Protein AF-A0A0M9ZCU4-F1 (afdb_monomer)

Radius of gyration: 16.65 Å; Cα contacts (8 Å, |Δi|>4): 46; chains: 1; bounding box: 49×20×45 Å

Solvent-accessible surface area (backbone atoms only — not comparable to full-atom values): 4075 Å² total; per-residue (Å²): 108,74,68,56,54,51,48,42,53,51,34,50,54,49,27,70,76,40,71,86,39,63,66,46,47,51,53,37,49,52,48,35,50,54,37,9,64,76,59,76,31,98,41,55,67,59,11,49,51,56,51,49,53,52,52,48,60,72,65,47,72,79,74,78,70,81,76,81,93,129

Foldseek 3Di:
DVVLLVQLVVLVVVCVVPVVDVVSVVSNVVSLVVLCVVQVHPGSVVSNVSVVVVVVVVVDDPPPPPDDDD

Secondary structure (DSSP, 8-state):
-HHHHHHHHHHHHHHHH-TT-HHHHHHHHHHHHHHHHHHT-SSHHHHHHHHHHHHHHTTSPP--PPP---

Mean predicted aligned error: 7.11 Å

pLDDT: mean 87.53, std 12.37, range [51.0, 96.44]

Structure (mmCIF, N/CA/C/O backbone):
data_AF-A0A0M9ZCU4-F1
#
_entry.id   AF-A0A0M9ZCU4-F1
#
loop_
_atom_site.group_PDB
_atom_site.id
_atom_site.type_symbol
_atom_site.label_atom_id
_atom_site.label_alt_id
_atom_site.label_comp_id
_atom_site.label_asym_id
_atom_site.label_entity_id
_atom_site.label_seq_id
_atom_site.pdbx_PDB_ins_code
_atom_site.Cartn_x
_atom_site.Cartn_y
_atom_site.Cartn_z
_atom_site.occupancy
_atom_site.B_iso_or_equiv
_atom_site.auth_seq_id
_atom_site.auth_comp_id
_atom_site.auth_asym_id
_atom_site.auth_atom_id
_atom_site.pdbx_PDB_model_num
ATOM 1 N N . MET A 1 1 ? -9.697 4.639 1.661 1.00 84.00 1 MET A N 1
ATOM 2 C CA . MET A 1 1 ? -9.088 3.515 2.413 1.00 84.00 1 MET A CA 1
ATOM 3 C C . MET A 1 1 ? -8.980 2.214 1.612 1.00 84.00 1 MET A C 1
ATOM 5 O O . MET A 1 1 ? -7.902 1.921 1.120 1.00 84.00 1 MET A O 1
ATOM 9 N N . ARG A 1 2 ? -10.064 1.444 1.412 1.00 86.50 2 ARG A N 1
ATOM 10 C CA . ARG A 1 2 ? -10.023 0.122 0.733 1.00 86.50 2 ARG A CA 1
ATOM 11 C C . ARG A 1 2 ? -9.380 0.155 -0.662 1.00 86.50 2 ARG A C 1
ATOM 13 O O . ARG A 1 2 ? -8.611 -0.737 -0.999 1.00 86.50 2 ARG A O 1
ATOM 20 N N . GLY A 1 3 ? -9.654 1.203 -1.442 1.00 89.50 3 GLY A N 1
ATOM 21 C CA . GLY A 1 3 ? -9.033 1.403 -2.756 1.00 89.50 3 GLY A CA 1
ATOM 22 C C . GLY A 1 3 ? -7.508 1.544 -2.696 1.00 89.50 3 GLY A C 1
ATOM 23 O O . GLY A 1 3 ? -6.819 0.965 -3.525 1.00 89.50 3 GLY A O 1
ATOM 24 N N . HIS A 1 4 ? -6.973 2.224 -1.676 1.00 90.25 4 HIS A N 1
ATOM 25 C CA . HIS A 1 4 ? -5.526 2.411 -1.512 1.00 90.25 4 HIS A CA 1
ATOM 26 C C . HIS A 1 4 ? -4.832 1.100 -1.127 1.00 90.25 4 HIS A C 1
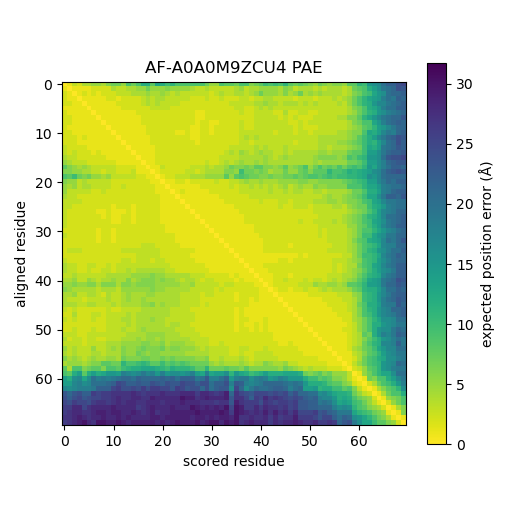ATOM 28 O O . HIS A 1 4 ? -3.784 0.784 -1.677 1.00 90.25 4 HIS A O 1
ATOM 34 N N . LEU A 1 5 ? -5.455 0.279 -0.271 1.00 90.31 5 LEU A N 1
ATOM 35 C CA . LEU A 1 5 ? -4.945 -1.062 0.042 1.00 90.31 5 LEU A CA 1
ATOM 36 C C . LEU A 1 5 ? -4.907 -1.968 -1.191 1.00 90.31 5 LEU A C 1
ATOM 38 O O . LEU A 1 5 ? -3.920 -2.661 -1.430 1.00 90.31 5 LEU A O 1
ATOM 42 N N . ASN A 1 6 ? -5.973 -1.964 -1.992 1.00 92.00 6 ASN A N 1
ATOM 43 C CA . ASN A 1 6 ? -6.025 -2.766 -3.212 1.00 92.00 6 ASN A CA 1
ATOM 44 C C . ASN A 1 6 ? -4.981 -2.305 -4.235 1.00 92.00 6 ASN A C 1
ATOM 46 O O . ASN A 1 6 ? -4.318 -3.145 -4.844 1.00 92.00 6 ASN A O 1
ATOM 50 N N . HIS A 1 7 ? -4.810 -0.990 -4.383 1.00 93.38 7 HIS A N 1
ATOM 51 C CA . HIS A 1 7 ? -3.805 -0.394 -5.254 1.00 93.38 7 HIS A CA 1
ATOM 52 C 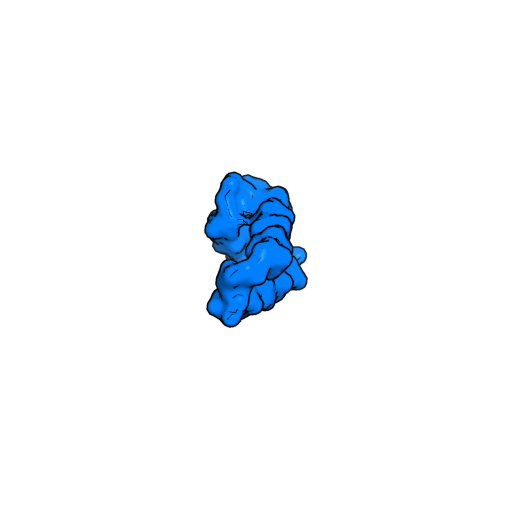C . HIS A 1 7 ? -2.381 -0.763 -4.813 1.00 93.38 7 HIS A C 1
ATOM 54 O O . HIS A 1 7 ? -1.625 -1.322 -5.606 1.00 93.38 7 HIS A O 1
ATOM 60 N N . LEU A 1 8 ? -2.055 -0.589 -3.527 1.00 92.06 8 LEU A N 1
ATOM 61 C CA . LEU A 1 8 ? -0.757 -0.962 -2.961 1.00 92.06 8 LEU A CA 1
ATOM 62 C C . LEU A 1 8 ? -0.467 -2.461 -3.134 1.00 92.06 8 LEU A C 1
ATOM 64 O O . LEU A 1 8 ? 0.629 -2.846 -3.534 1.00 92.06 8 LEU A O 1
ATOM 68 N N . ARG A 1 9 ? -1.453 -3.334 -2.881 1.00 92.50 9 ARG A N 1
ATOM 69 C CA . ARG A 1 9 ? -1.313 -4.786 -3.092 1.00 92.50 9 ARG A CA 1
ATOM 70 C C . ARG A 1 9 ? -1.087 -5.134 -4.565 1.00 92.50 9 ARG A C 1
ATOM 72 O O . ARG A 1 9 ? -0.322 -6.050 -4.853 1.00 92.50 9 ARG A O 1
ATOM 79 N N . ALA A 1 10 ? -1.745 -4.437 -5.492 1.00 95.00 10 ALA A N 1
ATOM 80 C CA . ALA A 1 10 ? -1.545 -4.640 -6.925 1.00 95.00 10 ALA A CA 1
ATOM 81 C C . ALA A 1 10 ? -0.141 -4.213 -7.369 1.00 95.00 10 ALA A C 1
ATOM 83 O O . ALA A 1 10 ? 0.514 -4.973 -8.080 1.00 95.00 10 ALA A O 1
ATOM 84 N N . LEU A 1 11 ? 0.337 -3.058 -6.898 1.00 94.56 11 LEU A N 1
ATOM 85 C CA . LEU A 1 11 ? 1.701 -2.596 -7.142 1.00 94.56 11 LEU A CA 1
ATOM 86 C C . LEU A 1 11 ? 2.726 -3.571 -6.566 1.00 94.56 11 LEU A C 1
ATOM 88 O O . LEU A 1 11 ? 3.580 -4.024 -7.312 1.00 94.56 11 LEU A O 1
ATOM 92 N N . ARG A 1 12 ? 2.566 -4.024 -5.313 1.00 93.44 12 ARG A N 1
ATOM 93 C CA . ARG A 1 12 ? 3.445 -5.047 -4.715 1.00 93.44 12 ARG A CA 1
ATOM 94 C C . ARG A 1 12 ? 3.561 -6.295 -5.582 1.00 93.44 12 ARG A C 1
ATOM 96 O O . ARG A 1 12 ? 4.666 -6.770 -5.805 1.00 93.44 12 ARG A O 1
ATOM 103 N N . ARG A 1 13 ? 2.440 -6.824 -6.086 1.00 95.31 13 ARG A N 1
ATOM 104 C CA . ARG A 1 13 ? 2.464 -8.001 -6.972 1.00 95.31 13 ARG A CA 1
ATOM 105 C C . ARG A 1 13 ? 3.212 -7.729 -8.277 1.00 95.31 13 ARG A C 1
ATOM 107 O O . ARG A 1 13 ? 3.957 -8.591 -8.720 1.00 95.31 13 ARG A O 1
ATOM 114 N N . ARG A 1 14 ? 3.032 -6.548 -8.874 1.00 95.19 14 ARG A N 1
ATOM 115 C CA . ARG A 1 14 ? 3.733 -6.152 -10.106 1.00 95.19 14 ARG A CA 1
ATOM 116 C C . ARG A 1 14 ? 5.230 -5.953 -9.869 1.00 95.19 14 ARG A C 1
ATOM 118 O O . ARG A 1 14 ? 6.019 -6.500 -10.621 1.00 95.19 14 ARG A O 1
ATOM 125 N N . THR A 1 15 ? 5.622 -5.271 -8.794 1.00 94.12 15 THR A N 1
ATOM 126 C CA . THR A 1 15 ? 7.031 -5.096 -8.408 1.00 94.12 15 THR A CA 1
ATOM 127 C C . THR A 1 15 ? 7.703 -6.428 -8.067 1.00 94.12 15 THR A C 1
ATOM 129 O O . THR A 1 15 ? 8.890 -6.582 -8.305 1.00 94.12 15 THR A O 1
ATOM 132 N N . LEU A 1 16 ? 6.972 -7.409 -7.526 1.00 93.69 1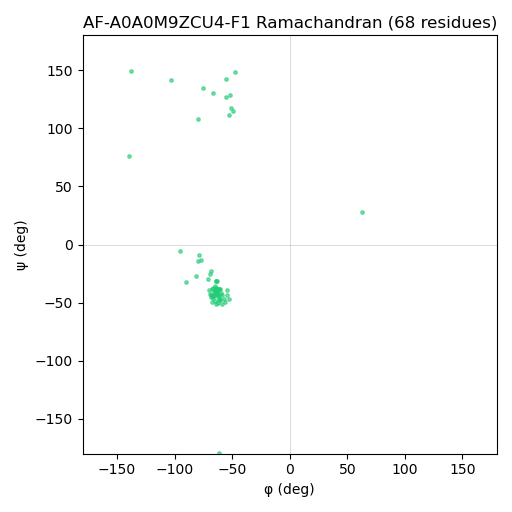6 LEU A N 1
ATOM 133 C CA . LEU A 1 16 ? 7.507 -8.761 -7.319 1.00 93.69 16 LEU A CA 1
ATOM 134 C C . LEU A 1 16 ? 7.703 -9.528 -8.636 1.00 93.69 16 LEU A C 1
ATOM 136 O O . LEU A 1 16 ? 8.585 -10.375 -8.704 1.00 93.69 16 LEU A O 1
ATOM 140 N N . ALA A 1 17 ? 6.891 -9.247 -9.660 1.00 95.12 17 ALA A N 1
ATOM 141 C CA . A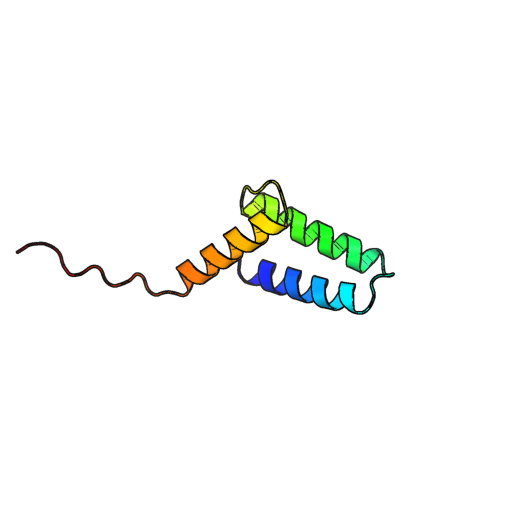LA A 1 17 ? 7.012 -9.861 -10.983 1.00 95.12 17 ALA A CA 1
ATOM 142 C C . ALA A 1 17 ? 8.083 -9.193 -11.866 1.00 95.12 17 ALA A C 1
ATOM 144 O O . ALA A 1 17 ? 8.629 -9.854 -12.740 1.00 95.12 17 ALA A O 1
ATOM 145 N N . ALA A 1 18 ? 8.368 -7.907 -11.639 1.00 92.69 18 ALA A N 1
ATOM 146 C CA . ALA A 1 18 ? 9.393 -7.128 -12.335 1.00 92.69 18 ALA A CA 1
ATOM 147 C C . ALA A 1 18 ? 10.129 -6.215 -11.331 1.00 92.69 18 ALA A C 1
ATOM 149 O O . ALA A 1 18 ? 9.832 -5.018 -11.239 1.00 92.69 18 ALA A O 1
ATOM 150 N N . PRO A 1 19 ? 11.036 -6.771 -10.507 1.00 90.25 19 PRO A N 1
ATOM 151 C CA . PRO A 1 19 ? 11.741 -6.009 -9.476 1.00 90.25 19 PRO A CA 1
ATOM 152 C C . PRO A 1 19 ? 12.730 -4.981 -10.035 1.00 90.25 19 PRO A C 1
ATOM 154 O O . PRO A 1 19 ? 13.041 -4.019 -9.330 1.00 90.25 19 PRO A O 1
ATOM 157 N N . GLU A 1 20 ? 13.197 -5.171 -11.269 1.00 93.81 20 GLU A N 1
ATOM 158 C CA . GLU A 1 20 ? 14.101 -4.282 -12.000 1.00 93.81 20 GLU A CA 1
ATOM 159 C C . GLU A 1 20 ? 13.418 -3.058 -12.624 1.00 93.81 20 GLU A C 1
ATOM 161 O O . GLU A 1 20 ? 14.117 -2.164 -13.091 1.00 93.81 20 GLU A O 1
ATOM 166 N N . ASP A 1 21 ? 12.082 -2.983 -12.622 1.00 94.62 21 ASP A N 1
ATOM 167 C CA . ASP A 1 21 ? 11.350 -1.822 -13.131 1.00 94.62 21 ASP A CA 1
ATOM 168 C C . ASP A 1 21 ? 11.338 -0.689 -12.077 1.00 94.62 21 ASP A C 1
ATOM 170 O O . ASP A 1 21 ? 10.625 -0.776 -11.061 1.00 94.62 21 ASP A O 1
ATOM 174 N N . PRO A 1 22 ? 12.092 0.409 -12.297 1.00 93.56 22 PRO A N 1
ATOM 175 C CA . PRO A 1 22 ? 12.158 1.512 -11.347 1.00 93.56 22 PRO A CA 1
ATOM 176 C C . PRO A 1 22 ? 10.841 2.297 -11.266 1.00 93.56 22 PRO A C 1
ATOM 178 O O . PRO A 1 22 ? 10.544 2.879 -10.224 1.00 93.56 22 PRO A O 1
ATOM 181 N N . GLY A 1 23 ? 10.021 2.296 -12.321 1.00 95.94 23 GLY A N 1
ATOM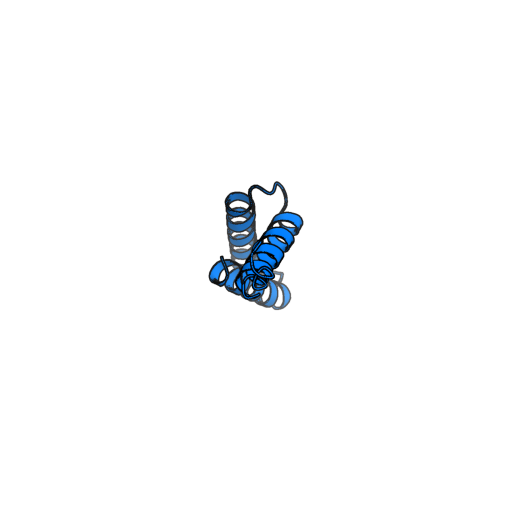 182 C CA . GLY A 1 23 ? 8.719 2.958 -12.331 1.00 95.94 23 GLY A CA 1
ATOM 183 C C . GLY A 1 23 ? 7.720 2.243 -11.425 1.00 95.94 23 GLY A C 1
ATOM 184 O O . GLY A 1 23 ? 7.026 2.882 -10.630 1.00 95.94 23 GLY A O 1
ATOM 185 N N . LEU A 1 24 ? 7.699 0.907 -11.464 1.00 94.56 24 LEU A N 1
ATOM 186 C CA . LEU A 1 24 ? 6.899 0.108 -10.531 1.00 94.56 24 LEU A CA 1
ATOM 187 C C . LEU A 1 24 ? 7.380 0.254 -9.087 1.00 94.56 24 LEU A C 1
ATOM 189 O O . LEU A 1 24 ? 6.555 0.254 -8.170 1.00 94.56 24 LEU A O 1
ATOM 193 N N . ARG A 1 25 ? 8.695 0.387 -8.873 1.00 93.62 25 ARG A N 1
ATOM 194 C CA . ARG A 1 25 ? 9.256 0.659 -7.545 1.00 93.62 25 ARG A CA 1
ATOM 195 C C . ARG A 1 25 ? 8.804 2.017 -7.011 1.00 93.62 25 ARG A C 1
ATOM 197 O O . ARG A 1 25 ? 8.261 2.067 -5.910 1.00 93.62 25 ARG A O 1
ATOM 204 N N . ALA A 1 26 ? 8.957 3.077 -7.801 1.00 95.81 26 ALA A N 1
ATOM 205 C CA . ALA A 1 26 ? 8.567 4.429 -7.412 1.00 95.81 26 ALA A CA 1
ATOM 206 C C . ALA A 1 26 ? 7.060 4.530 -7.126 1.00 95.81 26 ALA A C 1
ATOM 208 O O . ALA A 1 26 ? 6.657 5.083 -6.107 1.00 95.81 26 ALA A O 1
ATOM 209 N N . ALA A 1 27 ? 6.218 3.921 -7.968 1.00 95.56 27 AL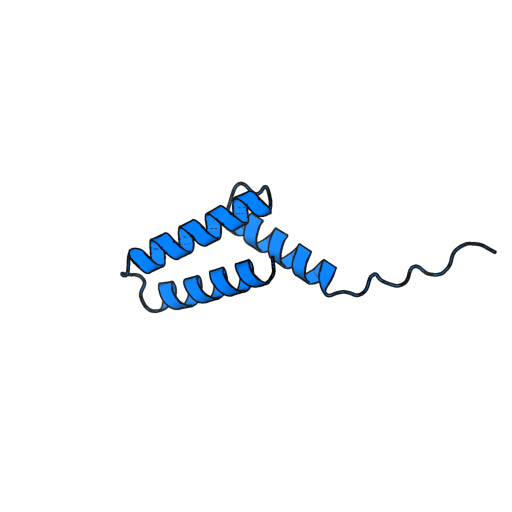A A N 1
ATOM 210 C CA . ALA A 1 27 ? 4.774 3.888 -7.742 1.00 95.56 27 ALA A CA 1
ATOM 211 C C . ALA A 1 27 ? 4.402 3.139 -6.450 1.00 95.56 27 ALA A C 1
ATOM 213 O O . ALA A 1 27 ? 3.504 3.558 -5.717 1.00 95.56 27 ALA A O 1
ATOM 214 N N . LEU A 1 28 ? 5.085 2.026 -6.151 1.00 94.56 28 LEU A N 1
ATOM 215 C CA . LEU A 1 28 ? 4.885 1.290 -4.903 1.00 94.56 28 LEU A CA 1
ATOM 216 C C . LEU A 1 28 ? 5.259 2.139 -3.678 1.00 94.56 28 LEU A C 1
ATOM 218 O O . LEU A 1 28 ? 4.533 2.119 -2.682 1.00 94.56 28 LEU A O 1
ATOM 222 N N . GLU A 1 29 ? 6.370 2.867 -3.750 1.00 94.88 29 GLU A N 1
ATOM 223 C CA . GLU A 1 29 ? 6.838 3.757 -2.685 1.00 94.88 29 GLU A CA 1
ATOM 224 C C . GLU A 1 29 ? 5.893 4.942 -2.470 1.00 94.88 29 GLU A C 1
ATOM 226 O O . GLU A 1 29 ? 5.527 5.217 -1.328 1.00 94.88 29 GLU A O 1
ATOM 231 N N . ASP A 1 30 ? 5.411 5.574 -3.539 1.00 96.44 30 ASP A N 1
ATOM 232 C CA . ASP A 1 30 ? 4.447 6.678 -3.469 1.00 96.44 30 ASP A CA 1
ATOM 233 C C . ASP A 1 30 ? 3.102 6.240 -2.860 1.00 96.44 30 ASP A C 1
ATOM 235 O O . ASP A 1 30 ? 2.554 6.879 -1.952 1.00 96.44 30 ASP A O 1
ATOM 239 N N . ALA A 1 31 ? 2.604 5.066 -3.265 1.00 94.56 31 ALA A N 1
ATOM 240 C CA . ALA A 1 31 ? 1.401 4.481 -2.679 1.00 94.56 31 ALA A CA 1
ATOM 241 C C . ALA A 1 31 ? 1.593 4.140 -1.190 1.00 94.56 31 ALA A C 1
ATOM 243 O O . ALA A 1 31 ? 0.669 4.309 -0.386 1.00 94.56 31 ALA A O 1
ATOM 244 N N . ALA A 1 32 ? 2.783 3.667 -0.803 1.00 93.94 32 ALA A N 1
ATOM 245 C CA . ALA A 1 32 ? 3.119 3.397 0.591 1.00 93.94 32 ALA A CA 1
ATOM 246 C C . ALA A 1 32 ? 3.218 4.693 1.410 1.00 93.94 32 ALA A C 1
ATOM 248 O O . ALA A 1 32 ? 2.669 4.756 2.509 1.00 93.94 32 ALA A O 1
ATOM 249 N N . TYR A 1 33 ? 3.851 5.734 0.865 1.00 94.50 33 TYR A N 1
ATOM 250 C CA . TYR A 1 33 ? 3.957 7.052 1.488 1.00 94.50 33 TYR A CA 1
ATOM 251 C C . TYR A 1 33 ? 2.579 7.677 1.722 1.00 94.50 33 TYR A C 1
ATOM 253 O O . TYR A 1 33 ? 2.264 8.096 2.837 1.00 94.50 33 TYR A O 1
ATOM 261 N N . THR A 1 34 ? 1.712 7.636 0.710 1.00 94.75 34 THR A N 1
ATOM 262 C CA . THR A 1 34 ? 0.313 8.059 0.836 1.00 94.75 34 THR A CA 1
ATOM 263 C C . THR A 1 34 ? -0.389 7.321 1.980 1.00 94.75 34 THR A C 1
ATOM 265 O O . THR A 1 34 ? -1.099 7.934 2.780 1.00 94.75 34 THR A O 1
ATOM 268 N N . LEU A 1 35 ? -0.176 6.007 2.114 1.00 94.06 35 LEU A N 1
ATOM 269 C CA . LEU A 1 35 ? -0.779 5.231 3.198 1.00 94.06 35 LEU A CA 1
ATOM 270 C C . LEU A 1 35 ? -0.240 5.644 4.577 1.00 94.06 35 LEU A C 1
ATOM 272 O O . LEU A 1 35 ? -1.024 5.766 5.517 1.00 94.06 35 LEU A O 1
ATOM 276 N N . CYS A 1 36 ? 1.067 5.898 4.691 1.00 95.81 36 CYS A N 1
ATOM 277 C CA . CYS A 1 36 ? 1.698 6.414 5.907 1.00 95.81 36 CYS A CA 1
ATOM 278 C C . CYS A 1 36 ? 1.056 7.725 6.367 1.00 95.81 36 CYS A C 1
ATOM 280 O O . CYS A 1 36 ? 0.650 7.826 7.526 1.00 95.81 36 CYS A O 1
ATOM 282 N N . VAL A 1 37 ? 0.896 8.689 5.453 1.00 95.94 37 VAL A N 1
ATOM 283 C CA . VAL A 1 37 ? 0.264 9.986 5.743 1.00 95.94 37 VAL A CA 1
ATOM 284 C C . VAL A 1 37 ? -1.179 9.796 6.201 1.00 95.94 37 VAL A C 1
ATOM 286 O O . VAL A 1 37 ? -1.571 10.325 7.239 1.00 95.94 37 VAL A O 1
ATOM 289 N N . LEU A 1 38 ? -1.963 8.988 5.482 1.00 93.88 38 LEU A N 1
ATOM 290 C CA . LEU A 1 38 ? -3.366 8.760 5.828 1.00 93.88 38 LEU A CA 1
ATOM 291 C C . LEU A 1 38 ? -3.545 8.067 7.188 1.00 93.88 38 LEU A C 1
ATOM 293 O O . LEU A 1 38 ? -4.575 8.265 7.830 1.00 93.88 38 LEU A O 1
ATOM 297 N N . MET A 1 39 ? -2.598 7.211 7.598 1.00 95.25 39 MET A N 1
ATOM 298 C CA . MET A 1 39 ? -2.693 6.440 8.848 1.00 95.25 39 MET A CA 1
ATOM 299 C C . MET A 1 39 ? -1.975 7.128 10.014 1.00 95.25 39 MET A C 1
ATOM 301 O O . MET A 1 39 ? -2.026 6.626 11.137 1.00 95.25 39 MET A O 1
ATOM 305 N N . GLY A 1 40 ? -1.270 8.235 9.762 1.00 94.81 40 GLY A N 1
ATOM 306 C CA . GLY A 1 40 ? -0.407 8.877 10.754 1.00 94.81 40 GLY A CA 1
ATOM 307 C C . GLY A 1 40 ? 0.754 7.984 11.208 1.00 94.81 40 GLY A C 1
ATOM 308 O O . GLY A 1 40 ? 1.207 8.089 12.344 1.00 94.81 40 GLY A O 1
ATOM 309 N N . GLN A 1 41 ? 1.216 7.073 10.348 1.00 95.94 41 GLN A N 1
ATOM 310 C CA . GLN A 1 41 ? 2.268 6.108 10.669 1.00 95.94 41 GLN A CA 1
ATOM 311 C C . GLN A 1 41 ? 3.597 6.525 10.041 1.00 95.94 41 GLN A C 1
ATOM 313 O O . GLN A 1 41 ? 3.646 6.997 8.910 1.00 95.94 41 GLN A O 1
ATOM 318 N N . ARG A 1 42 ? 4.701 6.312 10.764 1.00 93.06 42 ARG A N 1
ATOM 319 C CA . ARG A 1 42 ? 6.054 6.666 10.291 1.00 93.06 42 ARG A CA 1
ATOM 320 C C . ARG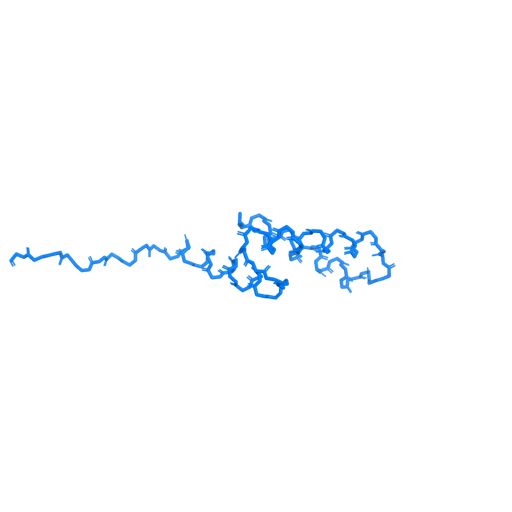 A 1 42 ? 6.656 5.656 9.317 1.00 93.06 42 ARG A C 1
ATOM 322 O O . ARG A 1 42 ? 7.678 5.938 8.704 1.00 93.06 42 ARG A O 1
ATOM 329 N N . ASN A 1 43 ? 6.068 4.469 9.215 1.00 91.62 43 ASN A N 1
ATOM 330 C CA . ASN A 1 43 ? 6.590 3.387 8.395 1.00 91.62 43 ASN A CA 1
ATOM 331 C C . ASN A 1 43 ? 5.462 2.682 7.627 1.00 91.62 43 ASN A C 1
ATOM 333 O O . ASN A 1 43 ? 4.329 2.589 8.103 1.00 91.62 43 ASN A O 1
ATOM 337 N N . ALA A 1 44 ? 5.800 2.163 6.444 1.00 88.81 44 ALA A N 1
ATOM 338 C CA . ALA A 1 44 ? 4.841 1.541 5.531 1.00 88.81 44 ALA A CA 1
ATOM 339 C C . ALA A 1 44 ? 4.187 0.279 6.111 1.00 88.81 44 ALA A C 1
ATOM 341 O O . ALA A 1 44 ? 3.034 -0.018 5.808 1.00 88.81 44 ALA A O 1
ATOM 342 N N . HIS A 1 45 ? 4.910 -0.467 6.950 1.00 89.31 45 HIS A N 1
ATOM 343 C CA . HIS A 1 45 ? 4.392 -1.682 7.573 1.00 89.31 45 HIS A CA 1
ATOM 344 C C . HIS A 1 45 ? 3.276 -1.374 8.583 1.00 89.31 45 HIS A C 1
ATOM 346 O O . HIS A 1 45 ? 2.188 -1.932 8.487 1.00 89.31 45 HIS A O 1
ATOM 352 N N . GLY A 1 46 ? 3.506 -0.425 9.488 1.00 94.25 46 GLY A N 1
ATOM 353 C CA . GLY A 1 46 ? 2.529 0.063 10.457 1.00 94.25 46 GLY A CA 1
ATOM 354 C C . GLY A 1 46 ? 1.355 0.758 9.777 1.00 94.25 46 GLY A C 1
ATOM 355 O O . GLY A 1 46 ? 0.212 0.540 10.164 1.00 94.25 46 GLY A O 1
ATOM 356 N N . ALA A 1 47 ? 1.608 1.518 8.706 1.00 94.38 47 ALA A N 1
ATOM 357 C CA . ALA A 1 47 ? 0.545 2.087 7.879 1.00 94.38 47 ALA A CA 1
ATOM 358 C C . ALA A 1 47 ? -0.353 1.000 7.272 1.00 94.38 47 ALA A C 1
ATOM 360 O O . ALA A 1 47 ? -1.574 1.134 7.258 1.00 94.38 47 ALA A O 1
ATOM 361 N N . LEU A 1 48 ? 0.240 -0.094 6.788 1.00 91.62 48 LEU A N 1
ATOM 362 C CA . LEU A 1 48 ? -0.509 -1.214 6.234 1.00 91.62 48 LEU A CA 1
ATOM 363 C C . LEU A 1 48 ? -1.366 -1.901 7.299 1.00 91.62 48 LEU A C 1
ATOM 365 O O . LEU A 1 48 ? -2.558 -2.085 7.066 1.00 91.62 48 LEU A O 1
ATOM 369 N N . LEU A 1 49 ? -0.787 -2.215 8.460 1.00 93.81 49 LEU A N 1
ATOM 370 C CA . LEU A 1 49 ? -1.508 -2.841 9.571 1.00 93.81 49 LEU A CA 1
ATOM 371 C C . LEU A 1 49 ? -2.683 -1.974 10.041 1.00 93.81 49 LEU A C 1
ATOM 373 O O . LEU A 1 49 ? -3.819 -2.438 10.045 1.00 93.81 49 LEU A O 1
ATOM 377 N N . ALA A 1 50 ? -2.446 -0.689 10.320 1.00 93.06 50 ALA A N 1
ATOM 378 C CA . ALA A 1 50 ? -3.491 0.237 10.761 1.00 93.06 50 ALA A CA 1
ATOM 379 C C . ALA A 1 50 ? -4.609 0.405 9.713 1.00 93.06 50 ALA A C 1
ATOM 381 O O . ALA A 1 50 ? -5.796 0.476 10.043 1.00 93.06 50 ALA A O 1
ATOM 382 N N . ALA A 1 51 ? -4.251 0.441 8.426 1.00 92.12 51 ALA A N 1
ATOM 383 C CA . ALA A 1 51 ? -5.230 0.504 7.348 1.00 92.12 51 ALA A CA 1
ATOM 384 C C . ALA A 1 51 ? -6.049 -0.794 7.234 1.00 92.12 51 ALA A C 1
ATOM 386 O O . ALA A 1 51 ? -7.254 -0.733 6.971 1.00 92.12 51 ALA A O 1
ATOM 387 N N . GLU A 1 52 ? -5.426 -1.958 7.425 1.00 91.94 52 GLU A N 1
ATOM 388 C CA . GLU A 1 52 ? -6.100 -3.259 7.427 1.00 91.94 52 GLU A CA 1
ATOM 389 C C . GLU A 1 52 ? -7.054 -3.403 8.616 1.00 91.94 52 GLU A C 1
ATO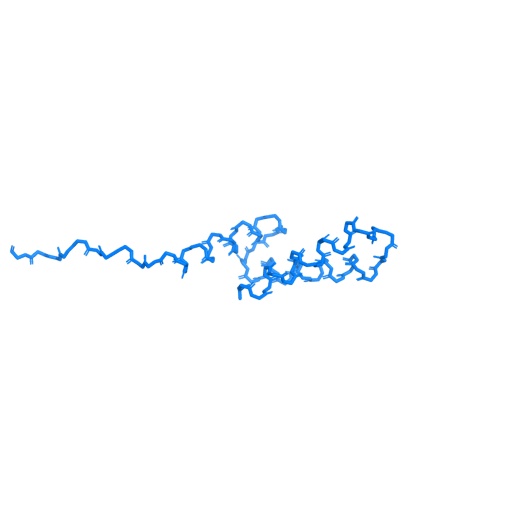M 391 O O . GLU A 1 52 ? -8.220 -3.743 8.404 1.00 91.94 52 GLU A O 1
ATOM 396 N N . GLU A 1 53 ? -6.617 -3.044 9.824 1.00 92.00 53 GLU A N 1
ATOM 397 C CA . GLU A 1 53 ? -7.451 -2.992 11.031 1.00 92.00 53 GLU A CA 1
ATOM 398 C C . GLU A 1 53 ? -8.654 -2.074 10.839 1.00 92.00 53 GLU A C 1
ATOM 400 O O . GLU A 1 53 ? -9.791 -2.466 11.097 1.00 92.00 53 GLU A O 1
ATOM 405 N N . ARG A 1 54 ? -8.440 -0.872 10.295 1.00 89.75 54 ARG A N 1
ATOM 406 C CA . ARG A 1 54 ? -9.530 0.069 10.028 1.00 89.75 54 ARG A CA 1
ATOM 407 C C . ARG A 1 54 ? -10.525 -0.483 9.011 1.00 89.75 54 ARG A C 1
ATOM 409 O O . ARG A 1 54 ? -11.732 -0.312 9.170 1.00 89.75 54 ARG A O 1
ATOM 416 N N . VAL A 1 55 ? -10.057 -1.160 7.962 1.00 90.19 55 VAL A N 1
ATOM 417 C CA . VAL A 1 55 ? -10.954 -1.826 7.006 1.00 90.19 55 VAL A CA 1
ATOM 418 C C . VAL A 1 55 ? -11.697 -2.997 7.647 1.00 90.19 55 VAL A C 1
ATOM 420 O O . VAL A 1 55 ? -12.868 -3.185 7.323 1.00 90.19 55 VAL A O 1
ATOM 423 N N . ALA A 1 56 ? -11.064 -3.761 8.536 1.00 88.12 56 ALA A N 1
ATOM 424 C CA . ALA A 1 56 ? -11.704 -4.848 9.273 1.00 88.12 56 ALA A CA 1
ATOM 425 C C . ALA A 1 56 ? -12.775 -4.324 10.244 1.00 88.12 56 ALA A C 1
ATOM 427 O O . ALA A 1 56 ? -13.898 -4.821 10.230 1.00 88.12 56 ALA A O 1
ATOM 428 N N . ALA A 1 57 ? -12.480 -3.254 10.986 1.00 88.50 57 ALA A N 1
ATOM 429 C CA . ALA A 1 57 ? -13.427 -2.582 11.873 1.00 88.50 57 ALA A CA 1
ATOM 430 C C . ALA A 1 57 ? -14.649 -2.036 11.116 1.00 88.50 57 ALA A C 1
ATOM 432 O O . ALA A 1 57 ? -15.768 -2.149 11.595 1.00 88.50 57 ALA A O 1
ATOM 433 N N . HIS A 1 58 ? -14.458 -1.508 9.900 1.00 84.56 58 HIS A N 1
ATOM 434 C CA . HIS A 1 58 ? -15.564 -1.085 9.029 1.00 84.56 58 HIS A CA 1
ATOM 435 C C . HIS A 1 58 ? -16.298 -2.246 8.330 1.00 84.56 58 HIS A C 1
ATOM 437 O O . HIS A 1 58 ? -17.336 -2.017 7.711 1.00 84.56 58 HIS A O 1
ATOM 443 N N . ARG A 1 59 ? -15.745 -3.467 8.336 1.00 81.81 59 ARG A N 1
ATOM 444 C CA . ARG A 1 59 ? -16.403 -4.670 7.796 1.00 81.81 59 ARG A CA 1
ATOM 445 C C . ARG A 1 59 ? -17.235 -5.385 8.844 1.00 81.81 59 ARG A C 1
ATOM 447 O O . ARG A 1 59 ? -18.232 -5.999 8.472 1.00 8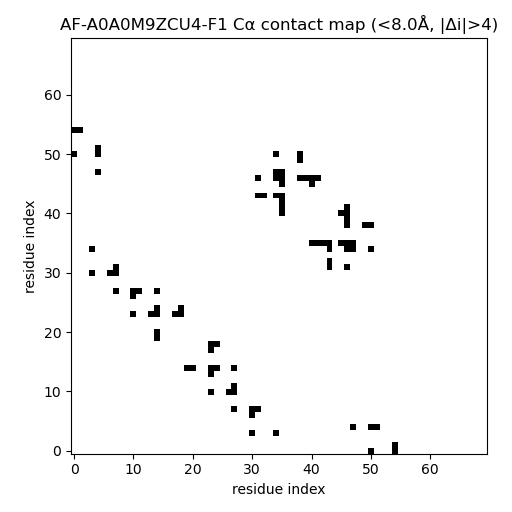1.81 59 ARG A O 1
ATOM 454 N N . LEU A 1 60 ? -16.819 -5.344 10.107 1.00 69.81 60 LEU A N 1
ATOM 455 C CA . LEU A 1 60 ? -17.679 -5.812 11.176 1.00 69.81 60 LEU A CA 1
ATOM 456 C C . LEU A 1 60 ? -18.883 -4.864 11.264 1.00 69.81 60 LEU A C 1
ATOM 458 O O . LEU A 1 60 ? -18.687 -3.647 11.319 1.00 69.81 60 LEU A O 1
ATOM 462 N N . PRO A 1 61 ? -20.126 -5.378 11.288 1.00 62.34 61 PRO A N 1
ATOM 463 C CA . PRO A 1 61 ? -21.218 -4.574 11.813 1.00 62.34 61 PRO A CA 1
ATOM 464 C C . PRO A 1 61 ? -20.819 -4.139 13.232 1.00 62.34 61 PRO A C 1
ATOM 466 O O . PRO A 1 61 ? -20.184 -4.941 13.931 1.00 62.34 61 PRO A O 1
ATOM 469 N N . PRO A 1 62 ? -21.134 -2.904 13.677 1.00 61.47 62 PRO A N 1
ATOM 470 C CA . PRO A 1 62 ? -20.988 -2.576 15.088 1.00 61.47 62 PRO A CA 1
ATOM 471 C C . PRO A 1 62 ? -21.725 -3.678 15.839 1.00 61.47 62 PRO A C 1
ATOM 473 O O . PRO A 1 62 ? -22.911 -3.894 15.580 1.00 61.47 62 PRO A O 1
ATOM 476 N N . CYS A 1 63 ? -20.996 -4.450 16.651 1.00 59.78 63 CYS A N 1
ATOM 477 C CA . CYS A 1 63 ? -21.602 -5.470 17.494 1.00 59.78 63 CYS A CA 1
ATOM 478 C C . CYS A 1 63 ? -22.758 -4.763 18.193 1.00 59.78 63 CYS A C 1
ATOM 480 O O . CYS A 1 63 ? -22.515 -3.756 18.863 1.00 59.78 63 CYS A O 1
ATOM 482 N N . ALA A 1 64 ? -23.996 -5.176 17.901 1.00 61.38 64 ALA A N 1
ATOM 483 C CA . ALA A 1 64 ? -25.170 -4.553 18.479 1.00 61.38 64 ALA A CA 1
ATOM 484 C C . ALA A 1 64 ? -24.948 -4.575 19.988 1.00 61.38 64 ALA A C 1
ATOM 486 O O . ALA A 1 64 ? -24.848 -5.652 20.579 1.00 61.38 64 ALA A O 1
ATOM 487 N N . ALA A 1 65 ? -24.748 -3.394 20.575 1.00 57.22 65 ALA A N 1
ATOM 488 C CA . ALA A 1 65 ? -24.595 -3.266 22.009 1.00 57.22 65 ALA A CA 1
ATOM 489 C C . ALA A 1 65 ? -25.790 -3.995 22.642 1.00 57.22 65 ALA A C 1
ATOM 491 O O . ALA A 1 65 ? -26.921 -3.739 22.206 1.00 57.22 65 ALA A O 1
ATOM 492 N N . PRO A 1 66 ? -25.591 -4.925 23.595 1.00 54.09 66 PRO A N 1
ATOM 493 C CA . PRO A 1 66 ? -26.725 -5.437 24.345 1.00 54.09 66 PRO A CA 1
ATOM 494 C C . PRO A 1 66 ? -27.431 -4.221 24.953 1.00 54.09 66 PRO A C 1
ATOM 496 O O . PRO A 1 66 ? -26.777 -3.336 25.508 1.00 54.09 66 PRO A O 1
ATOM 499 N N . GLY A 1 67 ? -28.739 -4.132 24.705 1.00 59.06 67 GLY A N 1
ATOM 500 C CA . GLY A 1 67 ? -29.576 -2.977 25.011 1.00 59.06 67 GLY A CA 1
ATOM 501 C C . GLY A 1 67 ? -29.373 -2.431 26.425 1.00 59.06 67 GLY A C 1
ATOM 502 O O . GLY A 1 67 ? -29.039 -3.163 27.354 1.00 59.06 67 GLY A O 1
ATOM 503 N N . GLY A 1 68 ? -29.557 -1.115 26.542 1.00 55.53 68 GLY A N 1
ATOM 504 C CA . GLY A 1 68 ? -29.430 -0.351 27.779 1.00 55.53 68 GLY A CA 1
ATOM 505 C C . GLY A 1 68 ? -30.410 -0.747 28.898 1.00 55.53 68 GLY A C 1
ATOM 506 O O . GLY A 1 68 ? -31.221 -1.658 28.734 1.00 55.53 68 GLY A O 1
ATOM 507 N N . PRO A 1 69 ? -30.323 -0.057 30.049 1.00 69.50 69 PRO A N 1
ATOM 508 C CA . PRO A 1 69 ? -30.992 -0.447 31.286 1.00 69.50 69 PRO A CA 1
ATOM 509 C C . PRO A 1 69 ? -32.499 -0.153 31.257 1.00 69.50 69 PRO A C 1
ATOM 511 O O . PRO A 1 69 ? -32.904 0.956 30.900 1.00 69.50 69 PRO A O 1
ATOM 514 N N . ALA A 1 70 ? -33.302 -1.123 31.700 1.00 51.00 70 ALA A N 1
ATOM 515 C CA . ALA A 1 70 ? -34.661 -0.939 32.207 1.00 51.00 70 ALA A CA 1
ATOM 516 C C . ALA A 1 70 ? -34.906 -1.939 33.343 1.00 51.00 70 ALA A C 1
ATOM 518 O O . ALA A 1 70 ? -34.555 -3.126 33.153 1.00 51.00 70 ALA A O 1
#

Sequence (70 aa):
MRGHLNHLRALRRRTLAAPEDPGLRAALEDAAYTLCVLMGQRNAHGALLAAEERVAAHRLPPCAAPGGPA

Nearest PDB structures (foldseek):
  1tqg-assembly1_A  TM=6.509E-01  e=4.110E+00  Thermotoga maritima
  5ic8-assembly5_A  TM=5.772E-01  e=7.323E+00  Thermochaetoides thermophila DSM 1495